Protein AF-A0A952ETP6-F1 (afdb_monomer_lite)

Radius of gyration: 16.47 Å; chains: 1; bounding box: 41×28×44 Å

pLDDT: mean 89.95, std 9.1, range [54.12, 97.38]

Sequence (135 aa):
MSRETESRMVGDFLASLPSGPAALVVEGEAGIGKTTVWLAALERAEGVGYRVLSARATPAEPVLAYSSLAALLAPLDDSAFAELPQPQRLAIDRVLMRVSADGPVTDQRAVGAAFASVVERLAAHSPVLVAIDDL

Foldseek 3Di:
DDPVVLLVVLVVQLVCPVVPDDDDDQDDDPPPCSVVSLVVSQVVCVVVWAAEQEFEDDPPDDDDVLNRVLSSCVVDDCVLQVPQDPLLSVLNCVSVVVDDPPDDDRDPVSPVVNVVSSQVVSVVPTHYDYYYHDD

Structure (mmCIF, N/CA/C/O backbone):
data_AF-A0A952ETP6-F1
#
_entry.id   AF-A0A952ETP6-F1
#
loop_
_atom_site.group_PDB
_atom_site.id
_atom_site.type_symbol
_atom_site.label_atom_id
_atom_site.label_alt_id
_atom_site.label_comp_id
_atom_site.label_asym_id
_atom_site.label_entity_id
_atom_site.label_seq_id
_atom_site.pdbx_PDB_ins_code
_atom_site.Cartn_x
_atom_site.Cartn_y
_atom_site.Cartn_z
_atom_site.occupancy
_atom_site.B_iso_or_equiv
_atom_site.auth_seq_id
_atom_site.auth_comp_id
_atom_site.auth_asym_id
_atom_site.auth_atom_id
_atom_site.pdbx_PDB_model_num
ATOM 1 N N . MET A 1 1 ? -6.846 13.199 21.514 1.00 72.25 1 MET A N 1
ATOM 2 C CA . MET A 1 1 ? -7.842 12.281 20.915 1.00 72.25 1 MET A CA 1
ATOM 3 C C . MET A 1 1 ? -7.774 10.958 21.675 1.00 72.25 1 MET A C 1
ATOM 5 O O . MET A 1 1 ? -6.692 10.629 22.141 1.00 72.25 1 MET A O 1
ATOM 9 N N . SER A 1 2 ? -8.889 10.252 21.898 1.00 87.50 2 SER A N 1
ATOM 10 C CA . SER A 1 2 ? -8.860 8.938 22.570 1.00 87.50 2 SER A CA 1
ATOM 11 C C . SER A 1 2 ? -8.604 7.806 21.567 1.00 87.50 2 SER A C 1
ATOM 13 O O . SER A 1 2 ? -9.009 7.921 20.410 1.00 87.50 2 SER A O 1
ATOM 15 N N . ARG A 1 3 ? -8.018 6.685 22.017 1.00 87.62 3 ARG A N 1
ATOM 16 C CA . ARG A 1 3 ? -7.810 5.469 21.196 1.00 87.62 3 ARG A CA 1
ATOM 17 C C . ARG A 1 3 ? -9.113 4.930 20.592 1.00 87.62 3 ARG A C 1
ATOM 19 O O . ARG A 1 3 ? -9.134 4.454 19.464 1.00 87.62 3 ARG A O 1
ATOM 26 N N . GLU A 1 4 ? -10.224 5.066 21.312 1.00 89.88 4 GLU A N 1
ATOM 27 C CA . GLU A 1 4 ? -11.563 4.715 20.816 1.00 89.88 4 GLU A CA 1
ATOM 28 C C . GLU A 1 4 ? -11.998 5.588 19.633 1.00 89.88 4 GLU A C 1
ATOM 30 O O . GLU A 1 4 ? -12.685 5.117 18.729 1.00 89.88 4 GLU A O 1
ATOM 35 N N . THR A 1 5 ? -11.603 6.864 19.624 1.00 90.38 5 THR A N 1
ATOM 36 C CA . THR A 1 5 ? -11.913 7.782 18.521 1.00 90.38 5 THR A CA 1
ATOM 37 C C . THR A 1 5 ? -11.094 7.446 17.284 1.00 90.38 5 THR A C 1
ATOM 39 O O . THR A 1 5 ? -11.658 7.381 16.198 1.00 90.38 5 THR A O 1
ATOM 42 N N . GLU A 1 6 ? -9.804 7.160 17.454 1.00 91.25 6 GLU A N 1
ATOM 43 C CA . GLU A 1 6 ? -8.927 6.715 16.363 1.00 91.25 6 GLU A CA 1
ATOM 44 C C . GLU A 1 6 ? -9.439 5.405 15.743 1.00 91.25 6 GLU A C 1
ATOM 46 O O . GLU A 1 6 ? -9.586 5.308 14.528 1.00 91.25 6 GLU A O 1
ATOM 51 N N . SER A 1 7 ? -9.804 4.421 16.575 1.00 91.44 7 SER A N 1
ATOM 52 C CA . SER A 1 7 ? -10.356 3.143 16.105 1.00 91.44 7 SER A CA 1
ATOM 53 C C . SER A 1 7 ? -11.669 3.315 15.333 1.00 91.44 7 SER A C 1
ATOM 55 O O . SER A 1 7 ? -11.875 2.661 14.309 1.00 91.44 7 SER A O 1
ATOM 57 N N . ARG A 1 8 ? -12.538 4.233 15.781 1.00 94.25 8 ARG A N 1
ATOM 58 C CA . ARG A 1 8 ? -13.775 4.574 15.068 1.00 94.25 8 ARG A CA 1
ATOM 59 C C . ARG A 1 8 ? -13.485 5.209 13.712 1.00 94.25 8 ARG A C 1
ATOM 61 O O . ARG A 1 8 ? -14.040 4.753 12.726 1.00 94.25 8 ARG A O 1
ATOM 68 N N . MET A 1 9 ? -12.571 6.178 13.649 1.00 94.19 9 MET A N 1
ATOM 69 C CA . MET A 1 9 ? -12.178 6.824 12.389 1.00 94.19 9 MET A CA 1
ATOM 70 C C . MET A 1 9 ? -11.610 5.828 11.377 1.00 94.19 9 MET A C 1
ATOM 72 O O . MET A 1 9 ? -11.971 5.880 10.206 1.00 94.19 9 MET A O 1
ATOM 76 N N . VAL A 1 10 ? -10.772 4.888 11.825 1.00 95.25 10 VAL A N 1
ATOM 77 C CA . VAL A 1 10 ? -10.281 3.789 10.980 1.00 95.25 10 VAL A CA 1
ATOM 78 C C . VAL A 1 10 ? -11.438 2.906 10.506 1.00 95.25 10 VAL A C 1
ATOM 80 O O . VAL A 1 10 ? -11.493 2.539 9.335 1.00 95.25 10 VAL A O 1
ATOM 83 N N . GLY A 1 11 ? -12.375 2.567 11.395 1.00 94.94 11 GLY A N 1
ATOM 84 C CA . GLY A 1 11 ? -13.562 1.787 11.044 1.00 94.94 11 GLY A CA 1
ATOM 85 C C . GLY A 1 11 ? -14.437 2.470 9.993 1.00 94.94 11 GLY A C 1
ATOM 86 O O . GLY A 1 11 ? -14.793 1.834 9.003 1.00 94.94 11 GLY A O 1
ATOM 87 N N . ASP A 1 12 ? -14.728 3.754 10.183 1.00 95.38 12 ASP A N 1
ATOM 88 C CA . ASP A 1 12 ? -15.533 4.567 9.269 1.00 95.38 12 ASP A CA 1
ATOM 89 C C . ASP A 1 12 ? -14.827 4.735 7.915 1.00 95.38 12 ASP A C 1
ATOM 91 O O . ASP A 1 12 ? -15.454 4.614 6.864 1.00 95.38 12 ASP A O 1
ATOM 95 N N . PHE A 1 13 ? -13.506 4.938 7.932 1.00 96.06 13 PHE A N 1
ATOM 96 C CA . PHE A 1 13 ? -12.675 4.990 6.731 1.00 96.06 13 PHE A CA 1
ATOM 97 C C . PHE A 1 13 ? -12.756 3.688 5.927 1.00 96.06 13 PHE A C 1
ATOM 99 O O . PHE A 1 13 ? -13.068 3.730 4.737 1.00 96.06 13 PHE A O 1
ATOM 106 N N . LEU A 1 14 ? -12.544 2.530 6.561 1.00 95.25 14 LEU A N 1
ATOM 107 C CA . LEU A 1 14 ? -12.652 1.239 5.874 1.00 95.25 14 LEU A CA 1
ATOM 108 C C . LEU A 1 14 ? -14.084 1.008 5.362 1.00 95.25 14 LEU A C 1
ATOM 110 O O . LEU A 1 14 ? -14.277 0.561 4.240 1.00 95.25 14 LEU A O 1
ATOM 114 N N . ALA A 1 15 ? -15.109 1.401 6.117 1.00 94.75 15 ALA A N 1
ATOM 115 C CA . ALA A 1 15 ? -16.499 1.274 5.678 1.00 94.75 15 ALA A CA 1
ATOM 116 C C . ALA A 1 15 ? -16.901 2.244 4.544 1.00 94.75 15 ALA A C 1
ATOM 118 O O . ALA A 1 15 ? -17.973 2.077 3.961 1.00 94.75 15 ALA A O 1
ATOM 119 N N . SER A 1 16 ? -16.076 3.245 4.211 1.00 94.19 16 SER A N 1
ATOM 120 C CA . SER A 1 16 ? -16.432 4.305 3.255 1.00 94.19 16 SER A CA 1
ATOM 121 C C . SER A 1 16 ? -16.324 3.910 1.779 1.00 94.19 16 SER A C 1
ATOM 123 O O . SER A 1 16 ? -16.873 4.615 0.932 1.00 94.19 16 SER A O 1
ATOM 125 N N . LEU A 1 17 ? -15.693 2.769 1.463 1.00 88.50 17 LEU A N 1
ATOM 126 C CA . LEU A 1 17 ? -15.402 2.338 0.089 1.00 88.50 17 LEU A CA 1
ATOM 127 C C . LEU A 1 17 ? -16.606 2.339 -0.879 1.00 88.50 17 LEU A C 1
ATOM 129 O O . LEU A 1 17 ? -16.409 2.705 -2.037 1.00 88.50 17 LEU A O 1
ATOM 133 N N . PRO A 1 18 ? -17.851 1.999 -0.473 1.00 88.75 18 PRO A N 1
ATOM 134 C CA . PRO A 1 18 ? -19.015 2.108 -1.358 1.00 88.75 18 PRO A CA 1
ATOM 135 C C . PRO A 1 18 ? -19.280 3.529 -1.885 1.00 88.75 18 PRO A C 1
ATOM 137 O O . PRO A 1 18 ? -19.953 3.683 -2.900 1.00 88.75 18 PRO A O 1
ATOM 140 N N . SER A 1 19 ? -18.750 4.561 -1.216 1.00 89.88 19 SER A N 1
ATOM 141 C CA . SER A 1 19 ? -18.822 5.965 -1.649 1.00 89.88 19 SER A CA 1
ATOM 142 C C . SER A 1 19 ? -17.698 6.358 -2.618 1.00 89.88 19 SER A C 1
ATOM 144 O O . SER A 1 19 ? -17.699 7.476 -3.132 1.00 89.88 19 SER A O 1
ATOM 146 N N . GLY A 1 20 ? -16.749 5.456 -2.875 1.00 90.12 20 GLY A N 1
ATOM 147 C CA . GLY A 1 20 ? -15.578 5.671 -3.7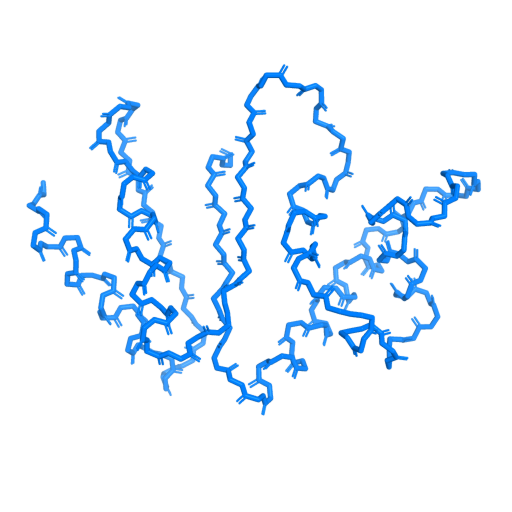19 1.00 90.12 20 GLY A CA 1
ATOM 148 C C . GLY A 1 20 ? -14.252 5.574 -2.953 1.00 90.12 20 GLY A C 1
ATOM 149 O O . GLY A 1 20 ? -14.234 5.269 -1.758 1.00 90.12 20 GLY A O 1
ATOM 150 N N . PRO A 1 21 ? -13.119 5.816 -3.640 1.00 90.81 21 PRO A N 1
ATOM 151 C CA . PRO A 1 21 ? -11.801 5.848 -3.016 1.00 90.81 21 PRO A CA 1
ATOM 152 C C . PRO A 1 21 ? -11.725 6.911 -1.916 1.00 90.81 21 PRO A C 1
ATOM 154 O O . PRO A 1 21 ? -12.200 8.033 -2.093 1.00 90.81 21 PRO A O 1
ATOM 157 N N . ALA A 1 22 ? -11.079 6.573 -0.805 1.00 94.50 22 ALA A N 1
ATOM 158 C CA . ALA A 1 22 ? -10.889 7.464 0.332 1.00 94.50 22 ALA A CA 1
ATOM 159 C C . ALA A 1 22 ? -9.430 7.439 0.797 1.00 94.50 22 ALA A C 1
ATOM 161 O O . ALA A 1 22 ? -8.682 6.508 0.494 1.00 94.50 22 ALA A O 1
ATOM 162 N N . ALA A 1 23 ? -9.042 8.444 1.579 1.00 94.50 23 ALA A N 1
ATOM 163 C CA . ALA A 1 23 ? -7.745 8.504 2.239 1.00 94.50 23 ALA A CA 1
ATOM 164 C C . ALA A 1 23 ? -7.924 8.869 3.715 1.00 94.50 23 ALA A C 1
ATOM 166 O O . ALA A 1 23 ? -8.767 9.698 4.059 1.00 94.50 23 ALA A O 1
ATOM 167 N N . LEU A 1 24 ? -7.105 8.263 4.572 1.00 94.62 24 LEU A N 1
ATOM 168 C CA . LEU A 1 24 ? -6.990 8.597 5.986 1.00 94.62 24 LEU A CA 1
ATOM 169 C C . LEU A 1 24 ? -5.542 8.989 6.266 1.00 94.62 24 LEU A C 1
ATOM 171 O O . LEU A 1 24 ? -4.624 8.230 5.963 1.00 94.62 24 LEU A O 1
ATOM 175 N N . VAL A 1 25 ? -5.350 10.164 6.860 1.00 94.38 25 VAL A N 1
ATOM 176 C CA . VAL A 1 25 ? -4.033 10.658 7.264 1.00 94.38 25 VAL A CA 1
ATOM 177 C C . VAL A 1 25 ? -3.951 10.630 8.786 1.00 94.38 25 VAL A C 1
ATOM 179 O O . VAL A 1 25 ? -4.828 11.154 9.472 1.00 94.38 25 VAL A O 1
ATOM 182 N N . VAL A 1 26 ? -2.900 9.999 9.314 1.00 91.94 26 VAL A N 1
ATOM 183 C CA . VAL A 1 26 ? -2.623 9.936 10.754 1.00 91.94 26 VAL A CA 1
ATOM 184 C C . VAL A 1 26 ? -1.508 10.926 11.077 1.00 91.94 26 VAL A C 1
ATOM 186 O O . VAL A 1 26 ? -0.331 10.646 10.870 1.00 91.94 26 VAL A O 1
ATOM 189 N N . GLU A 1 27 ? -1.883 12.091 11.598 1.00 91.19 27 GLU A N 1
ATOM 190 C CA . GLU A 1 27 ? -0.960 13.164 11.982 1.00 91.19 27 GLU A CA 1
ATOM 191 C C . GLU A 1 27 ? -0.799 13.269 13.501 1.00 91.19 27 GLU A C 1
ATOM 193 O O . GLU A 1 27 ? -1.696 12.945 14.279 1.00 91.19 27 GLU A O 1
ATOM 198 N N . GLY A 1 28 ? 0.369 13.738 13.939 1.00 90.44 28 GLY A N 1
ATOM 199 C CA . GLY A 1 28 ? 0.673 13.933 15.352 1.00 90.44 28 GLY A CA 1
ATOM 200 C C . GLY A 1 28 ? 2.170 13.992 15.636 1.00 90.44 28 GLY A C 1
ATOM 201 O O . GLY A 1 28 ? 3.000 13.709 14.769 1.00 90.44 28 GLY A O 1
ATOM 202 N N . GLU A 1 29 ? 2.522 14.332 16.872 1.00 90.06 29 GLU A N 1
ATOM 203 C CA . GLU A 1 29 ? 3.913 14.483 17.306 1.00 90.06 29 GLU A CA 1
ATOM 204 C C . GLU A 1 29 ? 4.720 13.175 17.198 1.00 90.06 29 GLU A C 1
ATOM 206 O O . GLU A 1 29 ? 4.180 12.060 17.156 1.00 90.06 29 GLU A O 1
ATOM 211 N N . ALA A 1 30 ? 6.047 13.292 17.115 1.00 87.25 30 ALA A N 1
ATOM 212 C CA . ALA A 1 30 ? 6.930 12.132 17.190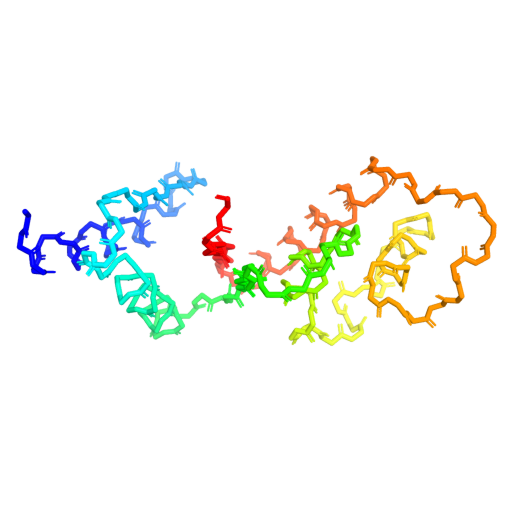 1.00 87.25 30 ALA A CA 1
ATOM 213 C C . ALA A 1 30 ? 6.708 11.396 18.524 1.00 87.25 30 ALA A C 1
ATOM 215 O O . ALA A 1 30 ? 6.627 12.016 19.579 1.00 87.25 30 ALA A O 1
ATOM 216 N N . GLY A 1 31 ? 6.568 10.069 18.479 1.00 88.62 31 GLY A N 1
ATOM 217 C CA . GLY A 1 31 ? 6.340 9.254 19.680 1.00 88.62 31 GLY A CA 1
ATOM 218 C C . GLY A 1 31 ? 4.894 9.186 20.197 1.00 88.62 31 GLY A C 1
ATOM 219 O O . GLY A 1 31 ? 4.638 8.408 21.110 1.00 88.62 31 GLY A O 1
ATOM 220 N N . ILE A 1 32 ? 3.918 9.886 19.597 1.00 89.88 32 ILE A N 1
ATOM 221 C CA . ILE A 1 32 ? 2.502 9.845 20.045 1.00 89.88 32 ILE A CA 1
ATOM 222 C C . ILE A 1 32 ? 1.784 8.502 19.758 1.00 89.88 32 ILE A C 1
ATOM 224 O O . ILE A 1 32 ? 0.651 8.264 20.184 1.00 89.88 32 ILE A O 1
ATOM 228 N N . GLY A 1 33 ? 2.443 7.598 19.027 1.00 91.75 33 GLY A N 1
ATOM 229 C CA . GLY A 1 33 ? 1.903 6.288 18.654 1.00 91.75 33 GLY A CA 1
ATOM 230 C C . GLY A 1 33 ? 1.170 6.253 17.309 1.00 91.75 33 GLY A C 1
ATOM 231 O O . GLY A 1 33 ? 0.278 5.428 17.143 1.00 91.75 33 GLY A O 1
ATOM 232 N N . LYS A 1 34 ? 1.540 7.105 16.339 1.00 93.06 34 LYS A N 1
ATOM 233 C CA . LYS A 1 34 ? 1.003 7.060 14.961 1.00 93.06 34 LYS A CA 1
ATOM 234 C C . LYS A 1 34 ? 1.159 5.677 14.327 1.00 93.06 34 LYS A C 1
ATOM 236 O O . LYS A 1 34 ? 0.174 5.106 13.875 1.00 93.06 34 LYS A O 1
ATOM 241 N N . THR A 1 35 ? 2.359 5.098 14.411 1.00 91.81 35 THR A N 1
ATOM 242 C CA . THR A 1 35 ? 2.633 3.735 13.933 1.00 91.81 35 THR A CA 1
ATOM 243 C C . THR A 1 35 ? 1.735 2.699 14.617 1.00 91.81 35 THR A C 1
ATOM 245 O O . THR A 1 35 ? 1.305 1.749 13.979 1.00 91.81 35 THR A O 1
ATOM 248 N N . THR A 1 36 ? 1.382 2.877 15.897 1.00 92.12 36 THR A N 1
ATOM 249 C CA . THR A 1 36 ? 0.443 1.975 16.589 1.00 92.12 36 THR A CA 1
ATOM 250 C C . THR A 1 36 ? -0.960 2.048 15.985 1.00 92.12 36 THR A C 1
ATOM 252 O O . THR A 1 36 ? -1.587 1.013 15.781 1.00 92.12 36 THR A O 1
ATOM 255 N N . VAL A 1 37 ? -1.449 3.252 15.669 1.00 93.50 37 VAL A N 1
ATOM 256 C CA . VAL A 1 37 ? -2.742 3.438 14.986 1.00 93.50 37 VAL A CA 1
ATOM 257 C C . VAL A 1 37 ? -2.695 2.856 13.573 1.00 93.50 37 VAL A C 1
ATOM 259 O O . VAL A 1 37 ? -3.631 2.176 13.162 1.00 93.50 37 VAL A O 1
ATOM 262 N N . TRP A 1 38 ? -1.594 3.079 12.854 1.00 94.94 38 TRP A N 1
ATOM 263 C CA . TRP A 1 38 ? -1.372 2.547 11.512 1.00 94.94 38 TRP A CA 1
ATOM 264 C C . TRP A 1 38 ? -1.393 1.013 11.493 1.00 94.94 38 TRP A C 1
ATOM 266 O O . TRP A 1 38 ? -2.157 0.433 10.729 1.00 94.94 38 TRP A O 1
ATOM 276 N N . LEU A 1 39 ? -0.652 0.353 12.394 1.00 94.81 39 LEU A N 1
ATOM 277 C CA . LEU A 1 39 ? -0.640 -1.112 12.519 1.00 94.81 39 LEU A CA 1
ATOM 278 C C . LEU A 1 39 ? -2.037 -1.666 12.827 1.00 94.81 39 LEU A C 1
ATOM 280 O O . LEU A 1 39 ? -2.491 -2.594 12.163 1.00 94.81 39 LEU A O 1
ATOM 284 N N . ALA A 1 40 ? -2.756 -1.045 13.768 1.00 94.50 40 ALA A N 1
ATOM 285 C CA . ALA A 1 40 ? -4.126 -1.440 14.092 1.00 94.50 40 ALA A CA 1
ATOM 286 C C . ALA A 1 40 ? -5.090 -1.266 12.901 1.00 94.50 40 ALA A C 1
ATOM 288 O O . ALA A 1 40 ? -6.049 -2.028 12.760 1.00 94.50 40 ALA A O 1
ATOM 289 N N . ALA A 1 41 ? -4.850 -0.278 12.031 1.00 95.69 41 ALA A N 1
ATOM 290 C CA . ALA A 1 41 ? -5.619 -0.105 10.806 1.00 95.69 41 ALA A CA 1
ATOM 291 C C . ALA A 1 41 ? -5.358 -1.221 9.789 1.00 95.69 41 ALA A C 1
ATOM 293 O O . ALA A 1 41 ? -6.316 -1.688 9.172 1.00 95.69 41 ALA A O 1
ATOM 294 N N . LEU A 1 42 ? -4.109 -1.685 9.656 1.00 96.75 42 LEU A N 1
ATOM 295 C CA . LEU A 1 42 ? -3.775 -2.815 8.783 1.00 96.75 42 LEU A CA 1
ATOM 296 C C . LEU A 1 42 ? -4.449 -4.102 9.257 1.00 96.75 42 LEU A C 1
ATOM 298 O O . LEU A 1 42 ? -5.177 -4.722 8.487 1.00 96.75 42 LEU A O 1
ATOM 302 N N . GLU A 1 43 ? -4.282 -4.444 10.538 1.00 96.88 43 GLU A N 1
ATOM 303 C CA . GLU A 1 43 ? -4.885 -5.644 11.137 1.00 96.88 43 GLU A CA 1
ATOM 304 C C . GLU A 1 43 ? -6.409 -5.646 10.966 1.00 96.88 43 GLU A C 1
ATOM 306 O O . GLU A 1 43 ? -7.020 -6.658 10.615 1.00 96.88 43 GLU A O 1
ATOM 311 N N . ARG A 1 44 ? -7.047 -4.486 11.170 1.00 96.62 44 ARG A N 1
ATOM 312 C CA . ARG A 1 44 ? -8.492 -4.349 10.981 1.00 96.62 44 ARG A CA 1
ATOM 313 C C . ARG A 1 44 ? -8.898 -4.517 9.520 1.00 96.62 44 ARG A C 1
ATOM 315 O O . ARG A 1 44 ? -9.915 -5.158 9.267 1.00 96.62 44 ARG A O 1
ATOM 322 N N . ALA A 1 45 ? -8.146 -3.937 8.587 1.00 97.19 45 ALA A N 1
ATOM 323 C CA . ALA A 1 45 ? -8.418 -4.034 7.158 1.00 97.19 45 ALA A CA 1
ATOM 324 C C . ALA A 1 45 ? -8.333 -5.491 6.677 1.00 97.19 45 ALA A C 1
ATOM 326 O O . ALA A 1 45 ? -9.268 -5.977 6.037 1.00 97.19 45 ALA A O 1
ATOM 327 N N . GLU A 1 46 ? -7.277 -6.213 7.059 1.00 96.75 46 GLU A N 1
ATOM 328 C CA . GLU A 1 46 ? -7.137 -7.649 6.782 1.00 96.75 46 GLU A CA 1
ATOM 329 C C . GLU A 1 46 ? -8.300 -8.449 7.384 1.00 96.75 46 GLU A C 1
ATOM 331 O O . GLU A 1 46 ? -8.911 -9.273 6.700 1.00 96.75 46 GLU A O 1
ATOM 336 N N . GLY A 1 47 ? -8.679 -8.145 8.631 1.00 96.88 47 GLY A N 1
ATOM 337 C CA . GLY A 1 47 ? -9.801 -8.787 9.322 1.00 96.88 47 GLY A CA 1
ATOM 338 C C . GLY A 1 47 ? -11.168 -8.589 8.655 1.00 96.88 47 GLY A C 1
ATOM 339 O O . GLY A 1 47 ? -12.071 -9.396 8.874 1.00 96.88 47 GLY A O 1
ATOM 340 N N . VAL A 1 48 ? -11.328 -7.554 7.822 1.00 95.12 48 VAL A N 1
ATOM 341 C CA . VAL A 1 48 ? -12.546 -7.309 7.025 1.00 95.12 48 VAL A CA 1
ATOM 342 C C . VAL A 1 48 ? -12.350 -7.584 5.528 1.00 95.12 48 VAL A C 1
ATOM 344 O O . VAL A 1 48 ? -13.183 -7.192 4.712 1.00 95.12 48 VAL A O 1
ATOM 347 N N . GLY A 1 49 ? -11.282 -8.301 5.164 1.00 95.56 49 GLY A N 1
ATOM 348 C CA . GLY A 1 49 ? -11.076 -8.844 3.819 1.00 95.56 49 GLY A CA 1
ATOM 349 C C . GLY A 1 49 ? -10.398 -7.903 2.824 1.00 95.56 49 GLY A C 1
ATOM 350 O O . GLY A 1 49 ? -10.462 -8.153 1.619 1.00 95.56 49 GLY A O 1
ATOM 351 N N . TYR A 1 50 ? -9.749 -6.833 3.289 1.00 97.19 50 TYR A N 1
ATOM 352 C CA . TYR A 1 50 ? -8.922 -6.002 2.417 1.00 97.19 50 TYR A CA 1
ATOM 353 C C . TYR A 1 50 ? -7.629 -6.732 2.076 1.00 97.19 50 TYR A C 1
ATOM 355 O O . TYR A 1 50 ? -6.991 -7.351 2.927 1.00 97.19 50 TYR A O 1
ATOM 363 N N . ARG A 1 51 ? -7.180 -6.560 0.836 1.00 96.75 51 ARG A N 1
ATOM 364 C CA . ARG A 1 51 ? -5.786 -6.777 0.474 1.00 96.75 51 ARG A CA 1
ATOM 365 C C . ARG A 1 51 ? -4.979 -5.551 0.886 1.00 96.75 51 ARG A C 1
ATOM 367 O O . ARG A 1 51 ? -5.149 -4.472 0.321 1.00 96.75 51 ARG A O 1
ATOM 374 N N . VAL A 1 52 ? -4.097 -5.729 1.860 1.00 97.19 52 VAL A N 1
ATOM 375 C CA . VAL A 1 52 ? -3.222 -4.669 2.364 1.00 97.19 52 VAL A CA 1
ATOM 376 C C . VAL A 1 52 ? -1.889 -4.687 1.617 1.00 97.19 52 VAL A C 1
ATOM 378 O O . VAL A 1 52 ? -1.211 -5.709 1.563 1.00 97.19 52 VAL A O 1
ATOM 381 N N . LEU A 1 53 ? -1.517 -3.543 1.043 1.00 97.31 53 LEU A N 1
ATOM 382 C CA . LEU A 1 53 ? -0.179 -3.254 0.533 1.00 97.31 53 LEU A CA 1
ATOM 383 C C . LEU A 1 53 ? 0.434 -2.213 1.463 1.00 97.31 53 LEU A C 1
ATOM 385 O O . LEU A 1 53 ? -0.063 -1.088 1.532 1.00 97.31 53 LEU A O 1
ATOM 389 N N . SER A 1 54 ? 1.492 -2.571 2.186 1.00 96.06 54 SER A N 1
ATOM 390 C CA . SER A 1 54 ? 2.081 -1.693 3.198 1.00 96.06 54 SER A CA 1
ATOM 391 C C . SER A 1 54 ? 3.562 -1.434 2.962 1.00 96.06 54 SER A C 1
ATOM 393 O O . SER A 1 54 ? 4.312 -2.366 2.680 1.00 96.06 54 SER A O 1
ATOM 395 N N . ALA A 1 55 ? 3.995 -0.190 3.143 1.00 93.19 55 ALA A N 1
ATOM 396 C CA . ALA A 1 55 ? 5.404 0.178 3.133 1.00 93.19 55 ALA A CA 1
ATOM 397 C C . ALA A 1 55 ? 5.736 1.087 4.309 1.00 93.19 55 ALA A C 1
ATOM 399 O O . ALA A 1 55 ? 4.968 1.983 4.652 1.00 93.19 55 ALA A O 1
ATOM 400 N N . ARG A 1 56 ? 6.910 0.868 4.895 1.00 87.75 56 ARG A N 1
ATOM 401 C CA . ARG A 1 56 ? 7.442 1.689 5.975 1.00 87.75 56 ARG A CA 1
ATOM 402 C C . ARG A 1 56 ? 8.833 2.163 5.602 1.00 87.75 56 ARG A C 1
ATOM 404 O O . ARG A 1 56 ? 9.716 1.331 5.377 1.00 87.75 56 ARG A O 1
ATOM 411 N N . ALA A 1 57 ? 9.033 3.474 5.534 1.00 73.88 57 ALA A N 1
ATOM 412 C CA . ALA A 1 57 ? 10.372 4.006 5.345 1.00 73.88 57 ALA A CA 1
ATOM 413 C C . ALA A 1 57 ? 11.130 3.904 6.674 1.00 73.88 57 ALA A C 1
ATOM 415 O O . ALA A 1 57 ? 10.688 4.410 7.700 1.00 73.88 57 ALA A O 1
ATOM 416 N N . THR A 1 58 ? 12.276 3.224 6.677 1.00 66.19 58 THR A N 1
ATOM 417 C CA . THR A 1 58 ? 13.176 3.256 7.835 1.00 66.19 58 THR A CA 1
ATOM 418 C C . THR A 1 58 ? 14.241 4.322 7.577 1.00 66.19 58 THR A C 1
ATOM 420 O O . THR A 1 58 ? 14.945 4.221 6.574 1.00 66.19 58 THR A O 1
ATOM 423 N N . PRO A 1 59 ? 14.420 5.323 8.456 1.00 59.84 59 PRO A N 1
ATOM 424 C CA . PRO A 1 59 ? 15.343 6.441 8.223 1.00 59.84 59 PRO A CA 1
ATOM 425 C C . PRO A 1 59 ? 16.839 6.067 8.263 1.00 59.84 59 PRO A C 1
ATOM 427 O O . PRO A 1 59 ? 17.690 6.940 8.122 1.00 59.84 59 PRO A O 1
ATOM 430 N N . ALA A 1 60 ? 17.183 4.795 8.491 1.00 57.59 60 ALA A N 1
ATOM 431 C CA . ALA A 1 60 ? 18.547 4.351 8.779 1.00 57.59 60 ALA A CA 1
ATOM 432 C C . ALA A 1 60 ? 19.397 4.003 7.540 1.00 57.59 60 ALA A C 1
ATOM 434 O O . ALA A 1 60 ? 20.595 3.771 7.689 1.00 57.59 60 ALA A O 1
ATOM 435 N N . GLU A 1 61 ? 18.824 3.979 6.334 1.00 54.12 61 GLU A N 1
ATOM 436 C CA . GLU A 1 61 ? 19.532 3.573 5.112 1.00 54.12 61 GLU A CA 1
ATOM 437 C C . GLU A 1 61 ? 19.386 4.610 3.990 1.00 54.12 61 GLU A C 1
ATOM 439 O O . GLU A 1 61 ? 18.381 5.326 3.935 1.00 54.12 61 GLU A O 1
ATOM 444 N N . PRO A 1 62 ? 20.374 4.725 3.078 1.00 58.72 62 PRO A N 1
ATOM 445 C CA . PRO A 1 62 ? 20.219 5.545 1.885 1.00 58.72 62 PRO A CA 1
ATOM 446 C C . PRO A 1 62 ? 18.964 5.107 1.125 1.00 58.72 62 PRO A C 1
ATOM 448 O O . PRO A 1 62 ? 18.830 3.946 0.739 1.00 58.72 62 PRO A O 1
ATOM 451 N N . VAL A 1 63 ? 18.039 6.046 0.919 1.00 61.69 63 VAL A N 1
ATOM 452 C CA . VAL A 1 63 ? 16.770 5.776 0.241 1.00 61.69 63 VAL A CA 1
ATOM 453 C C . VAL A 1 63 ? 17.063 5.422 -1.214 1.00 61.69 63 VAL A C 1
ATOM 455 O O . VAL A 1 63 ? 17.337 6.291 -2.044 1.00 61.69 63 VAL A O 1
ATOM 458 N N . LEU A 1 64 ? 17.020 4.126 -1.524 1.00 71.44 64 LEU A N 1
ATOM 459 C CA . LEU A 1 64 ? 17.006 3.653 -2.901 1.00 71.44 64 LEU A CA 1
ATOM 460 C C . LEU A 1 64 ? 15.757 4.196 -3.598 1.00 71.44 64 LEU A C 1
ATOM 462 O O . LEU A 1 64 ? 14.671 4.248 -3.013 1.00 71.44 64 LEU A O 1
ATOM 466 N N . ALA A 1 65 ? 15.902 4.583 -4.867 1.00 78.88 65 ALA A N 1
ATOM 467 C CA . ALA A 1 65 ? 14.760 4.989 -5.673 1.00 78.88 65 ALA A CA 1
ATOM 468 C C . ALA A 1 65 ? 13.706 3.870 -5.663 1.00 78.88 65 ALA A C 1
ATOM 470 O O . ALA A 1 65 ? 14.024 2.716 -5.938 1.00 78.88 65 ALA A O 1
ATOM 471 N N . TYR A 1 66 ? 12.458 4.231 -5.358 1.00 87.19 66 TYR A N 1
ATOM 472 C CA . TYR A 1 66 ? 11.314 3.316 -5.291 1.00 87.19 66 TYR A CA 1
ATOM 473 C C . TYR A 1 66 ? 11.337 2.265 -4.170 1.00 87.19 66 TYR A C 1
ATOM 475 O O . TYR A 1 66 ? 10.551 1.325 -4.241 1.00 87.19 66 TYR A O 1
ATOM 483 N N . SER A 1 67 ? 12.142 2.417 -3.112 1.00 87.69 67 SER A N 1
ATOM 484 C CA . SER A 1 67 ? 12.173 1.460 -1.989 1.00 87.69 67 SER A CA 1
ATOM 485 C C . SER A 1 67 ? 10.793 1.201 -1.366 1.00 87.69 67 SER A C 1
ATOM 487 O O . SER A 1 67 ? 10.399 0.048 -1.200 1.00 87.69 67 SER A O 1
ATOM 489 N N . SER A 1 68 ? 10.009 2.252 -1.102 1.00 89.38 68 SER A N 1
ATOM 490 C CA . SER A 1 68 ? 8.646 2.106 -0.575 1.00 89.38 68 SER A CA 1
ATOM 491 C C . SER A 1 68 ? 7.729 1.383 -1.560 1.00 89.38 68 SER A C 1
ATOM 493 O O . SER A 1 68 ? 6.931 0.546 -1.160 1.00 89.38 68 SER A O 1
ATOM 495 N N . LEU A 1 69 ? 7.864 1.646 -2.863 1.00 92.44 69 LEU A N 1
ATOM 496 C CA . LEU A 1 69 ? 7.078 0.941 -3.873 1.00 92.44 69 LEU A CA 1
ATOM 497 C C . LEU A 1 69 ? 7.482 -0.537 -3.973 1.00 92.44 69 LEU A C 1
ATOM 499 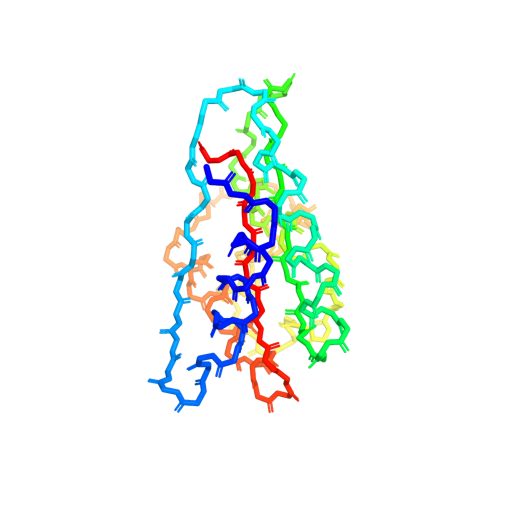O O . LEU A 1 69 ? 6.614 -1.397 -4.073 1.00 92.44 69 LEU A O 1
ATOM 503 N N . ALA A 1 70 ? 8.776 -0.845 -3.891 1.00 92.25 70 ALA A N 1
ATOM 504 C CA . ALA A 1 70 ? 9.254 -2.220 -3.828 1.00 92.25 70 ALA A CA 1
ATOM 505 C C . ALA A 1 70 ? 8.682 -2.946 -2.601 1.00 92.25 70 ALA A C 1
ATOM 507 O O . ALA A 1 70 ? 8.217 -4.074 -2.732 1.00 92.25 70 ALA A O 1
ATOM 508 N N . ALA A 1 71 ? 8.625 -2.281 -1.442 1.00 92.31 71 ALA A N 1
ATOM 509 C CA . ALA A 1 71 ? 8.006 -2.828 -0.235 1.00 92.31 71 ALA A CA 1
ATOM 510 C C . ALA A 1 71 ? 6.495 -3.080 -0.401 1.00 92.31 71 ALA A C 1
ATOM 512 O O . ALA A 1 71 ? 6.021 -4.139 0.000 1.00 92.31 71 ALA A O 1
ATOM 513 N N . LEU A 1 72 ? 5.753 -2.173 -1.055 1.00 95.31 72 LEU A N 1
ATOM 514 C CA . LEU A 1 72 ? 4.328 -2.376 -1.368 1.00 95.31 72 LEU A CA 1
ATOM 515 C C . LEU A 1 72 ? 4.092 -3.595 -2.272 1.00 95.31 72 LEU A C 1
ATOM 517 O O . LEU A 1 72 ? 3.075 -4.273 -2.146 1.00 95.31 72 LEU A O 1
ATOM 521 N N . LEU A 1 73 ? 5.007 -3.842 -3.210 1.00 95.19 73 LEU A N 1
ATOM 522 C CA . LEU A 1 73 ? 4.883 -4.886 -4.227 1.00 95.19 73 LEU A CA 1
ATOM 523 C C . LEU A 1 73 ? 5.464 -6.237 -3.789 1.00 95.19 73 LEU A C 1
ATOM 525 O O . LEU A 1 73 ? 5.082 -7.261 -4.348 1.00 95.19 73 LEU A O 1
ATOM 529 N N . ALA A 1 74 ? 6.367 -6.259 -2.807 1.00 91.88 74 ALA A N 1
ATOM 530 C CA . ALA A 1 74 ? 7.059 -7.463 -2.347 1.00 91.88 74 ALA A CA 1
ATOM 531 C C . ALA A 1 74 ? 6.138 -8.624 -1.910 1.00 91.88 74 ALA A C 1
ATOM 533 O O . ALA A 1 74 ? 6.497 -9.770 -2.181 1.00 91.88 74 ALA A O 1
ATOM 534 N N . PRO A 1 75 ? 4.965 -8.393 -1.280 1.00 92.44 75 PRO A N 1
ATOM 535 C CA . PRO A 1 75 ? 4.053 -9.477 -0.903 1.00 92.44 75 PRO A CA 1
ATOM 536 C C . PRO A 1 75 ? 3.297 -10.106 -2.082 1.00 92.44 75 PRO A C 1
ATOM 538 O O . PRO A 1 75 ? 2.585 -11.092 -1.892 1.00 92.44 75 PRO A O 1
ATOM 541 N N . LEU A 1 76 ? 3.377 -9.514 -3.277 1.00 94.62 76 LEU A N 1
ATOM 542 C CA . LEU A 1 76 ? 2.623 -9.952 -4.444 1.00 94.62 76 LEU A CA 1
ATOM 543 C C . LEU A 1 76 ? 3.375 -11.038 -5.220 1.00 94.62 76 LEU A C 1
ATOM 545 O O . LEU A 1 76 ? 4.592 -10.978 -5.398 1.00 94.62 76 LEU A O 1
ATOM 549 N N . ASP A 1 77 ? 2.631 -12.026 -5.712 1.00 92.94 77 ASP A N 1
ATOM 550 C CA . ASP A 1 77 ? 3.172 -13.077 -6.569 1.00 92.94 77 ASP A CA 1
ATOM 551 C C . ASP A 1 77 ? 3.349 -12.598 -8.022 1.00 92.94 77 ASP A C 1
ATOM 553 O O . ASP A 1 77 ? 2.867 -11.543 -8.423 1.00 92.94 77 ASP A O 1
ATOM 557 N N . ASP A 1 78 ? 4.024 -13.385 -8.862 1.00 90.69 78 ASP A N 1
ATOM 558 C CA . ASP A 1 78 ? 4.241 -13.001 -10.264 1.00 90.69 78 ASP A CA 1
ATOM 559 C C . ASP A 1 78 ? 2.948 -12.925 -11.085 1.00 90.69 78 ASP A C 1
ATOM 561 O O . ASP A 1 78 ? 2.894 -12.226 -12.104 1.00 90.69 78 ASP A O 1
ATOM 565 N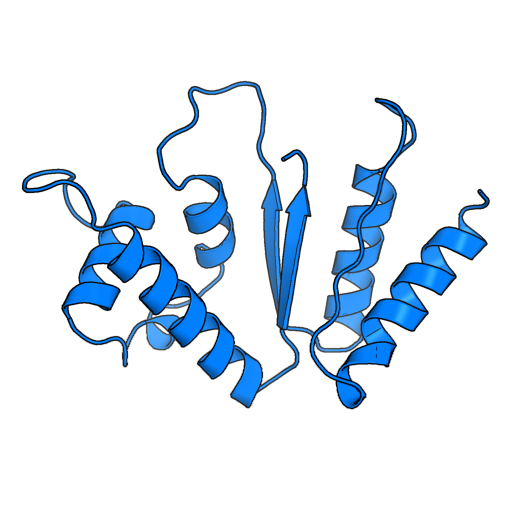 N . SER A 1 79 ? 1.883 -13.585 -10.617 1.00 92.56 79 SER A N 1
ATOM 566 C CA . SER A 1 79 ? 0.553 -13.449 -11.204 1.00 92.56 79 SER A CA 1
ATOM 567 C C . SER A 1 79 ? 0.059 -12.005 -11.110 1.00 92.56 79 SER A C 1
ATOM 569 O O . SER A 1 79 ? -0.672 -11.566 -12.000 1.00 92.56 79 SER A O 1
ATOM 571 N N . ALA A 1 80 ? 0.517 -11.235 -1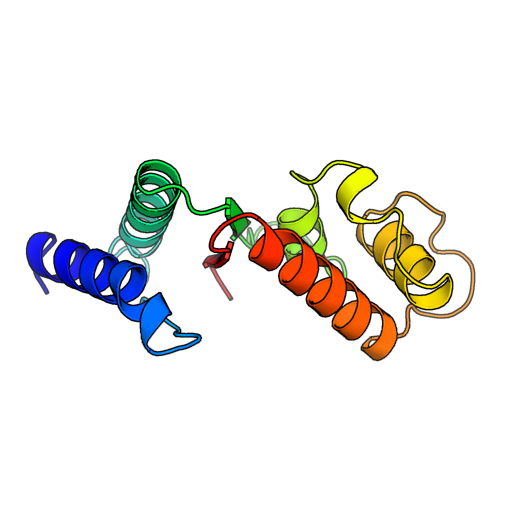0.108 1.00 93.19 80 ALA A N 1
ATOM 572 C CA . ALA A 1 80 ? 0.276 -9.803 -9.935 1.00 93.19 80 ALA A CA 1
ATOM 573 C C . ALA A 1 80 ? 0.733 -8.953 -11.145 1.00 93.19 80 ALA A C 1
ATOM 575 O O . ALA A 1 80 ? 0.158 -7.894 -11.415 1.00 93.19 80 ALA A O 1
ATOM 576 N N . PHE A 1 81 ? 1.706 -9.449 -11.914 1.00 94.75 81 PHE A N 1
ATOM 577 C CA . PHE A 1 81 ? 2.407 -8.696 -12.960 1.00 94.75 81 PHE A CA 1
ATOM 578 C C . PHE A 1 81 ? 2.264 -9.297 -14.364 1.00 94.75 81 PHE A C 1
ATOM 580 O O . PHE A 1 81 ? 2.759 -8.720 -15.333 1.00 94.75 81 PHE A O 1
ATOM 587 N N . ALA A 1 82 ? 1.617 -10.459 -14.486 1.00 90.56 82 ALA A N 1
ATOM 588 C CA . ALA A 1 82 ? 1.618 -11.264 -15.706 1.00 90.56 82 ALA A CA 1
ATOM 589 C C . ALA A 1 82 ? 1.003 -10.553 -16.925 1.00 90.56 82 ALA A C 1
ATOM 591 O O . ALA A 1 82 ? 1.488 -10.733 -18.039 1.00 90.56 82 ALA A O 1
ATOM 592 N N . GLU A 1 83 ? -0.020 -9.726 -16.709 1.00 92.31 83 GLU A N 1
ATOM 593 C CA . GLU A 1 83 ? -0.782 -9.044 -17.767 1.00 92.31 83 GLU A CA 1
ATOM 594 C C . GLU A 1 83 ? -0.294 -7.615 -18.048 1.00 92.31 83 GLU A C 1
ATOM 596 O O . GLU A 1 83 ? -0.867 -6.910 -18.879 1.00 92.31 83 GLU A O 1
ATOM 601 N N . LEU A 1 84 ? 0.770 -7.168 -17.371 1.00 95.19 84 LEU A N 1
ATOM 602 C CA . LEU A 1 84 ? 1.309 -5.832 -17.594 1.00 95.19 84 LEU A CA 1
ATOM 603 C C . LEU A 1 84 ? 1.911 -5.718 -19.005 1.00 95.19 84 LEU A C 1
ATOM 605 O O . LEU A 1 84 ? 2.708 -6.576 -19.403 1.00 95.19 84 LEU A O 1
ATOM 609 N N . PRO A 1 85 ? 1.629 -4.627 -19.744 1.00 94.75 85 PRO A N 1
ATOM 610 C CA . PRO A 1 85 ? 2.354 -4.304 -20.966 1.00 94.75 85 PRO A CA 1
ATOM 611 C C . PRO A 1 85 ? 3.865 -4.294 -20.719 1.00 9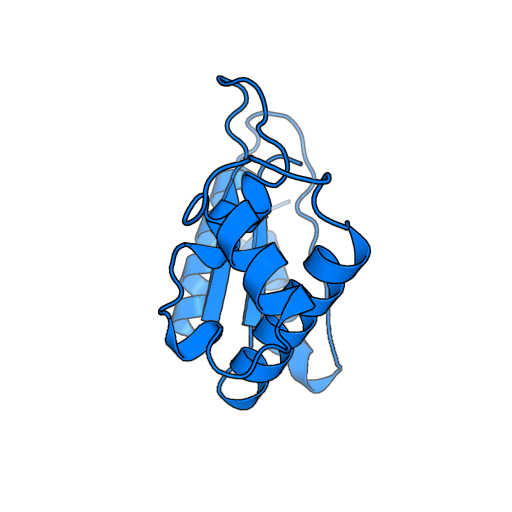4.75 85 PRO A C 1
ATOM 613 O O . PRO A 1 85 ? 4.323 -3.853 -19.664 1.00 94.75 85 PRO A O 1
ATOM 616 N N . GLN A 1 86 ? 4.659 -4.715 -21.707 1.00 92.69 86 GLN A N 1
ATOM 617 C CA . GLN A 1 86 ? 6.111 -4.876 -21.553 1.00 92.69 86 GLN A CA 1
ATOM 618 C C . GLN A 1 86 ? 6.828 -3.666 -20.905 1.00 92.69 86 GLN A C 1
ATOM 620 O O . GLN A 1 86 ? 7.657 -3.898 -20.023 1.00 92.69 86 GLN A O 1
ATOM 625 N N . PRO A 1 87 ? 6.517 -2.393 -21.242 1.00 90.94 87 PRO A N 1
ATOM 626 C CA . PRO A 1 87 ? 7.153 -1.248 -20.582 1.00 90.94 87 PRO A CA 1
ATOM 627 C C . PRO A 1 87 ? 6.857 -1.166 -19.077 1.00 90.94 87 PRO A C 1
ATOM 629 O O . PRO A 1 87 ? 7.736 -0.824 -18.290 1.00 90.94 87 PRO A O 1
ATOM 632 N N . GLN A 1 88 ? 5.633 -1.510 -18.671 1.00 95.06 88 GLN A N 1
ATOM 633 C CA . GLN A 1 88 ? 5.210 -1.540 -17.270 1.00 95.06 88 GLN A CA 1
ATOM 634 C C . GLN A 1 88 ? 5.822 -2.733 -16.528 1.00 95.06 88 GLN A C 1
ATOM 636 O O . GLN A 1 88 ? 6.321 -2.572 -15.417 1.00 95.06 88 GLN A O 1
ATOM 641 N N . ARG A 1 89 ? 5.853 -3.910 -17.168 1.00 94.31 89 ARG A N 1
ATOM 642 C CA . ARG A 1 89 ? 6.504 -5.117 -16.637 1.00 94.31 89 ARG A CA 1
ATOM 643 C C . ARG A 1 89 ? 7.979 -4.854 -16.323 1.00 94.31 89 ARG A C 1
ATOM 645 O O . ARG A 1 89 ? 8.410 -5.070 -15.197 1.00 94.31 89 ARG A O 1
ATOM 652 N N . LEU A 1 90 ? 8.718 -4.292 -17.284 1.00 91.94 90 LEU A N 1
ATOM 653 C CA . LEU A 1 90 ? 10.127 -3.933 -17.102 1.00 91.94 90 LEU A CA 1
ATOM 654 C C . LEU A 1 90 ? 10.322 -2.901 -15.981 1.00 91.94 90 LEU A C 1
ATOM 656 O O . LEU A 1 90 ? 11.290 -2.986 -15.227 1.00 91.94 90 LEU A O 1
ATOM 660 N N . ALA A 1 91 ? 9.416 -1.926 -15.864 1.00 93.00 91 ALA A N 1
ATOM 661 C CA . ALA A 1 91 ? 9.471 -0.936 -14.794 1.00 93.00 91 ALA A CA 1
ATOM 662 C C . ALA A 1 91 ? 9.328 -1.588 -13.408 1.00 93.00 91 ALA A C 1
ATOM 664 O O . ALA A 1 91 ? 10.124 -1.289 -12.519 1.00 93.00 91 ALA A O 1
ATOM 665 N N . ILE A 1 92 ? 8.381 -2.518 -13.243 1.00 93.94 92 ILE A N 1
ATOM 666 C CA . ILE A 1 92 ? 8.187 -3.275 -11.997 1.00 93.94 92 ILE A CA 1
ATOM 667 C C . ILE A 1 92 ? 9.380 -4.183 -11.703 1.00 93.94 92 ILE A C 1
ATOM 669 O O . ILE A 1 92 ? 9.870 -4.185 -10.578 1.00 93.94 92 ILE A O 1
ATOM 673 N N . ASP A 1 93 ? 9.901 -4.897 -12.702 1.00 92.38 93 ASP A N 1
ATOM 674 C CA . ASP A 1 93 ? 11.060 -5.775 -12.511 1.00 92.38 93 ASP A CA 1
ATOM 675 C C . ASP A 1 93 ? 12.298 -4.989 -12.044 1.00 92.38 93 ASP A C 1
ATOM 677 O O . ASP A 1 93 ? 13.060 -5.474 -11.208 1.00 92.38 93 ASP A O 1
ATOM 681 N N . ARG A 1 94 ? 12.475 -3.748 -12.519 1.00 91.38 94 ARG A N 1
ATOM 682 C CA . ARG A 1 94 ? 13.533 -2.840 -12.041 1.00 91.38 94 ARG A CA 1
ATOM 683 C C . ARG A 1 94 ? 13.281 -2.335 -10.622 1.00 91.38 94 ARG A C 1
ATOM 685 O O . ARG A 1 94 ? 14.215 -2.313 -9.829 1.00 91.38 94 ARG A O 1
ATOM 692 N N . VAL A 1 95 ? 12.042 -1.957 -10.293 1.00 91.50 95 VAL A N 1
ATOM 693 C CA . VAL A 1 95 ? 11.653 -1.555 -8.925 1.00 91.50 95 VAL A CA 1
ATOM 694 C C . VAL A 1 95 ? 11.899 -2.693 -7.930 1.00 91.50 95 VAL A C 1
ATOM 696 O O . VAL A 1 95 ? 12.403 -2.459 -6.838 1.00 91.50 95 VAL A O 1
ATOM 699 N N . LEU A 1 96 ? 11.603 -3.931 -8.326 1.00 91.44 96 LEU A N 1
ATOM 700 C CA . LEU A 1 96 ? 11.805 -5.136 -7.519 1.00 91.44 96 LEU A CA 1
ATOM 701 C C . LEU A 1 96 ? 13.243 -5.684 -7.572 1.00 91.44 96 LEU A C 1
ATOM 703 O O . LEU A 1 96 ? 13.496 -6.754 -7.023 1.00 91.44 96 LEU A O 1
ATOM 707 N N . MET A 1 97 ? 14.175 -4.991 -8.239 1.00 88.94 97 MET A N 1
ATOM 708 C CA . MET A 1 97 ? 15.574 -5.416 -8.421 1.00 88.94 97 MET A CA 1
ATOM 709 C C . MET A 1 97 ? 15.731 -6.834 -9.009 1.00 88.94 97 MET A C 1
ATOM 711 O O . MET A 1 97 ? 16.695 -7.541 -8.723 1.00 88.94 97 MET A O 1
ATOM 715 N N . ARG A 1 98 ? 14.786 -7.261 -9.853 1.00 88.12 98 ARG A N 1
ATOM 716 C CA . ARG A 1 98 ? 14.791 -8.573 -10.532 1.00 88.12 98 ARG A CA 1
ATOM 717 C C . ARG A 1 98 ? 15.646 -8.588 -11.796 1.00 88.12 98 ARG A C 1
ATOM 719 O O . ARG A 1 98 ? 15.975 -9.653 -12.312 1.00 88.12 98 ARG A O 1
ATOM 726 N N . VAL A 1 99 ? 15.991 -7.409 -12.301 1.00 85.88 99 VAL A N 1
ATOM 727 C CA . VAL A 1 99 ? 16.859 -7.204 -13.462 1.00 85.88 99 VAL A CA 1
ATOM 728 C C . VAL A 1 99 ? 17.952 -6.201 -13.116 1.00 85.88 99 VAL A C 1
ATOM 730 O O . VAL A 1 99 ? 17.764 -5.348 -12.246 1.00 85.88 99 VAL A O 1
ATOM 733 N N . SER A 1 100 ? 19.089 -6.287 -13.810 1.00 75.38 100 SER A N 1
ATOM 734 C CA . SER A 1 100 ? 20.195 -5.345 -13.635 1.00 75.38 100 SER A CA 1
ATOM 735 C C . SER A 1 100 ? 19.741 -3.899 -13.848 1.00 75.38 100 SER A C 1
ATOM 737 O O . SER A 1 100 ? 18.913 -3.609 -14.715 1.00 75.38 100 SER A O 1
ATOM 739 N N . ALA A 1 101 ? 20.349 -2.978 -13.098 1.00 70.44 101 ALA A N 1
ATOM 740 C CA . ALA A 1 101 ? 20.142 -1.536 -13.244 1.00 70.44 101 ALA A CA 1
ATOM 741 C C . ALA A 1 101 ? 20.750 -0.957 -14.541 1.00 70.44 101 ALA A C 1
ATOM 743 O O . ALA A 1 101 ? 20.715 0.254 -14.752 1.00 70.44 101 ALA A O 1
ATOM 744 N N . ASP A 1 102 ? 21.298 -1.810 -15.410 1.00 74.94 102 ASP A N 1
ATOM 745 C CA . ASP A 1 102 ? 21.888 -1.417 -16.680 1.00 74.94 102 ASP A CA 1
ATOM 746 C C . ASP A 1 102 ? 20.829 -0.861 -17.651 1.00 74.94 102 ASP A C 1
ATOM 748 O O . ASP A 1 102 ? 19.688 -1.336 -17.754 1.00 74.94 102 ASP A O 1
ATOM 752 N N . GLY A 1 103 ? 21.233 0.155 -18.414 1.00 73.44 103 GLY A N 1
ATOM 753 C CA . GLY A 1 103 ? 20.394 0.816 -19.411 1.00 73.44 103 GLY A CA 1
ATOM 754 C C . GLY A 1 103 ? 19.769 2.131 -18.926 1.00 73.44 103 GLY A C 1
ATOM 755 O O . GLY A 1 103 ? 20.207 2.712 -17.935 1.00 73.44 103 GLY A O 1
ATOM 756 N N . PRO A 1 104 ? 18.777 2.665 -19.661 1.00 75.38 104 PRO A N 1
ATOM 757 C CA . PRO A 1 104 ? 18.202 3.971 -19.356 1.00 75.38 104 PRO A CA 1
ATOM 758 C C . PRO A 1 104 ? 17.445 3.949 -18.028 1.00 75.38 104 PRO A C 1
ATOM 760 O O . PRO A 1 104 ? 16.825 2.937 -17.683 1.00 75.38 104 PRO A O 1
ATOM 763 N N . VAL A 1 105 ? 17.455 5.091 -17.333 1.00 79.75 105 VAL A N 1
ATOM 764 C CA . VAL A 1 105 ? 16.694 5.326 -16.096 1.00 79.75 105 VAL A CA 1
ATOM 765 C C . VAL A 1 105 ? 15.244 4.881 -16.280 1.00 79.75 105 VAL A C 1
ATOM 767 O O . VAL A 1 105 ? 14.639 5.117 -17.327 1.00 79.75 105 VAL A O 1
ATOM 770 N N . THR A 1 106 ? 14.686 4.216 -15.268 1.00 83.00 106 THR A N 1
ATOM 771 C CA . THR A 1 106 ? 13.291 3.773 -15.289 1.00 83.00 106 THR A CA 1
ATOM 772 C C . THR A 1 106 ? 12.354 4.970 -15.432 1.00 83.00 106 THR A C 1
ATOM 774 O O . THR A 1 106 ? 12.368 5.877 -14.600 1.00 83.00 106 THR A O 1
ATOM 777 N N . ASP A 1 107 ? 11.522 4.951 -16.473 1.00 88.62 107 ASP A N 1
ATOM 778 C CA . ASP A 1 107 ? 10.505 5.975 -16.699 1.00 88.62 107 ASP A CA 1
ATOM 779 C C . ASP A 1 107 ? 9.497 5.989 -15.537 1.00 88.62 107 ASP A C 1
ATOM 781 O O . ASP A 1 107 ? 8.784 5.011 -15.301 1.00 88.62 107 ASP A O 1
ATOM 785 N N . GLN A 1 108 ? 9.419 7.116 -14.823 1.00 90.56 108 GLN A N 1
ATOM 786 C CA . GLN A 1 108 ? 8.509 7.300 -13.689 1.00 90.56 108 GLN A CA 1
ATOM 787 C C . GLN A 1 108 ? 7.037 7.122 -14.088 1.00 90.56 108 GLN A C 1
ATOM 789 O O . GLN A 1 108 ? 6.235 6.628 -13.295 1.00 90.56 108 GLN A O 1
ATOM 794 N N . ARG A 1 109 ? 6.668 7.483 -15.326 1.00 92.25 109 ARG A N 1
ATOM 795 C CA . ARG A 1 109 ? 5.302 7.292 -15.836 1.00 92.25 109 ARG A CA 1
ATOM 796 C C . ARG A 1 109 ? 4.994 5.820 -16.046 1.00 92.25 109 ARG A C 1
ATOM 798 O O . ARG A 1 109 ? 3.889 5.391 -15.730 1.00 92.25 109 ARG A O 1
ATOM 805 N N . ALA A 1 110 ? 5.964 5.046 -16.532 1.00 93.69 110 ALA A N 1
ATOM 806 C CA . ALA A 1 110 ? 5.816 3.601 -16.667 1.00 93.69 110 ALA A CA 1
ATOM 807 C C . ALA A 1 110 ? 5.665 2.931 -15.294 1.00 93.69 110 ALA A C 1
ATOM 809 O O . ALA A 1 110 ? 4.812 2.061 -15.146 1.00 93.69 110 ALA A O 1
ATOM 810 N N . VAL A 1 111 ? 6.419 3.382 -14.283 1.00 95.19 111 VAL A N 1
ATOM 811 C CA . VAL A 1 111 ? 6.282 2.910 -12.893 1.00 95.19 111 VAL A CA 1
ATOM 812 C C . VAL A 1 111 ? 4.892 3.222 -12.334 1.00 95.19 111 VAL A C 1
ATOM 814 O O . VAL A 1 111 ? 4.223 2.324 -11.826 1.00 95.19 111 VAL A O 1
ATOM 817 N N . GLY A 1 112 ? 4.432 4.471 -12.463 1.00 95.56 112 GLY A N 1
ATOM 818 C CA . GLY A 1 112 ? 3.109 4.882 -11.984 1.00 95.56 112 GLY A CA 1
ATOM 819 C C . GLY A 1 112 ? 1.969 4.127 -12.671 1.00 95.56 112 GLY A C 1
ATOM 820 O O . GLY A 1 112 ? 1.075 3.619 -11.998 1.00 95.56 112 GLY A O 1
ATOM 821 N N . ALA A 1 113 ? 2.031 3.985 -13.998 1.00 96.69 113 ALA A N 1
ATOM 822 C CA . ALA A 1 113 ? 1.040 3.231 -14.765 1.00 96.69 113 ALA A CA 1
ATOM 823 C C . ALA A 1 113 ? 1.033 1.738 -14.402 1.00 96.69 113 ALA A C 1
ATOM 825 O O . ALA A 1 113 ? -0.036 1.133 -14.311 1.00 96.69 113 ALA A O 1
ATOM 826 N N . ALA A 1 114 ? 2.209 1.151 -14.161 1.00 96.88 114 ALA A N 1
ATOM 827 C CA . ALA A 1 114 ? 2.319 -0.235 -13.730 1.00 96.88 114 ALA A CA 1
ATOM 828 C C . ALA A 1 114 ? 1.696 -0.448 -12.346 1.00 96.88 114 ALA A C 1
ATOM 830 O O . ALA A 1 114 ? 0.892 -1.359 -12.173 1.00 96.88 114 ALA A O 1
ATOM 831 N N . PHE A 1 115 ? 2.014 0.416 -11.375 1.00 97.06 115 PHE A N 1
ATOM 832 C CA . PHE A 1 115 ? 1.445 0.322 -10.031 1.00 97.06 115 PHE A CA 1
ATOM 833 C C . PHE A 1 115 ? -0.079 0.492 -10.040 1.00 97.06 115 PHE A C 1
ATOM 835 O O . PHE A 1 115 ? -0.780 -0.310 -9.427 1.00 97.06 115 PHE A O 1
ATOM 842 N N . ALA A 1 116 ? -0.599 1.469 -10.791 1.00 96.50 116 ALA A N 1
ATOM 843 C CA . ALA A 1 116 ? -2.040 1.653 -10.960 1.00 96.50 116 ALA A CA 1
ATOM 844 C C . ALA A 1 116 ? -2.710 0.402 -11.554 1.00 96.50 116 ALA A C 1
ATOM 846 O O . ALA A 1 116 ? -3.675 -0.096 -10.983 1.00 96.50 116 ALA A O 1
ATOM 847 N N . SER A 1 117 ? -2.141 -0.168 -12.623 1.00 96.94 117 SER A N 1
ATOM 848 C CA . SER A 1 117 ? -2.671 -1.384 -13.265 1.00 96.94 117 SER A CA 1
ATOM 849 C C . SER A 1 117 ? -2.679 -2.590 -12.315 1.00 96.94 117 SER A C 1
ATOM 851 O O . SER A 1 117 ? -3.618 -3.386 -12.316 1.00 96.94 117 SER A O 1
ATOM 853 N N . VAL A 1 118 ? -1.652 -2.724 -11.466 1.00 97.06 118 VAL A N 1
ATOM 854 C CA . VAL A 1 118 ? -1.612 -3.756 -10.417 1.00 97.06 118 VAL A CA 1
ATOM 855 C C . VAL A 1 118 ? -2.732 -3.532 -9.399 1.00 97.06 118 VAL A C 1
ATOM 857 O O . VAL A 1 118 ? -3.487 -4.463 -9.121 1.00 97.06 118 VAL A O 1
ATOM 860 N N . VAL A 1 119 ? -2.879 -2.313 -8.870 1.00 96.25 119 VAL A N 1
ATOM 861 C CA . VAL A 1 119 ? -3.916 -1.984 -7.877 1.00 96.25 119 VAL A CA 1
ATOM 862 C C . VAL A 1 119 ? -5.320 -2.195 -8.442 1.00 96.25 119 VAL A C 1
ATOM 864 O O . VAL A 1 119 ? -6.138 -2.823 -7.775 1.00 96.25 119 VAL A O 1
ATOM 867 N N . GLU A 1 120 ? -5.595 -1.746 -9.668 1.00 95.19 120 GLU A N 1
ATOM 868 C CA . GLU A 1 120 ? -6.885 -1.946 -10.345 1.00 95.19 120 GLU A CA 1
ATOM 869 C C . GLU A 1 120 ? -7.246 -3.430 -10.452 1.00 95.19 120 GLU A C 1
ATOM 871 O O . GLU A 1 120 ? -8.373 -3.836 -10.158 1.00 95.19 120 GLU A O 1
ATOM 876 N N . ARG A 1 121 ? -6.274 -4.273 -10.805 1.00 94.56 121 ARG A N 1
ATOM 877 C CA . ARG A 1 121 ? -6.513 -5.710 -10.954 1.00 94.56 121 ARG A CA 1
ATOM 878 C C . ARG A 1 121 ? -6.697 -6.424 -9.616 1.00 94.56 121 ARG A C 1
ATOM 880 O O . ARG A 1 121 ? -7.525 -7.330 -9.510 1.00 94.56 121 ARG A O 1
ATOM 887 N N . LEU A 1 122 ? -5.972 -6.008 -8.578 1.00 95.44 122 LEU A N 1
ATOM 888 C CA . LEU A 1 122 ? -6.211 -6.488 -7.213 1.00 95.44 122 LEU A CA 1
ATOM 889 C C . LEU A 1 122 ? -7.602 -6.061 -6.718 1.00 95.44 122 LEU A C 1
ATOM 891 O O . LEU A 1 122 ? -8.327 -6.882 -6.150 1.00 95.44 122 LEU A O 1
ATOM 895 N N . ALA A 1 123 ? -7.999 -4.818 -7.005 1.00 94.44 123 ALA A N 1
ATOM 896 C CA . ALA A 1 123 ? -9.293 -4.251 -6.634 1.00 94.44 123 ALA A CA 1
ATOM 897 C C . ALA A 1 123 ? -10.484 -4.965 -7.295 1.00 94.44 123 ALA A C 1
ATOM 899 O O . ALA A 1 123 ? -11.575 -4.974 -6.730 1.00 94.44 123 ALA A O 1
ATOM 900 N N . ALA A 1 124 ? -10.277 -5.627 -8.439 1.00 93.75 124 ALA A N 1
ATOM 901 C CA . ALA A 1 124 ? -11.299 -6.458 -9.078 1.00 93.75 124 ALA A CA 1
ATOM 902 C C . ALA A 1 124 ? -11.699 -7.700 -8.252 1.00 93.75 124 ALA A C 1
ATOM 904 O O . ALA A 1 124 ? -12.757 -8.277 -8.497 1.00 93.75 124 ALA A O 1
ATOM 905 N N . HIS A 1 125 ? -10.874 -8.118 -7.285 1.00 93.62 125 HIS A N 1
ATOM 906 C CA . HIS A 1 125 ? -11.099 -9.324 -6.479 1.00 93.62 125 HIS A CA 1
ATOM 907 C C . HIS A 1 125 ? -11.479 -9.008 -5.029 1.00 93.62 125 HIS A C 1
ATOM 909 O O . HIS A 1 125 ? -12.264 -9.731 -4.417 1.00 93.62 125 HIS A O 1
ATOM 915 N N . SER A 1 126 ? -10.901 -7.950 -4.465 1.00 94.19 126 SER A N 1
ATOM 916 C CA . SER A 1 126 ? -11.090 -7.546 -3.070 1.00 94.19 126 SER A CA 1
ATOM 917 C C . SER A 1 126 ? -10.737 -6.068 -2.901 1.00 94.19 126 SER A C 1
ATOM 919 O O . SER A 1 126 ? -9.844 -5.600 -3.608 1.00 94.19 126 SER A O 1
ATOM 921 N N . PRO A 1 127 ? -11.323 -5.351 -1.927 1.00 96.06 127 PRO A N 1
ATOM 922 C CA . PRO A 1 127 ? -10.860 -4.022 -1.536 1.00 96.06 127 PRO A CA 1
ATOM 923 C C . PRO A 1 127 ? -9.344 -3.968 -1.327 1.00 96.06 127 PRO A C 1
ATOM 925 O O . PRO A 1 127 ? -8.775 -4.872 -0.717 1.00 96.06 127 PRO A O 1
ATOM 928 N N . VAL A 1 128 ? -8.688 -2.914 -1.812 1.00 97.12 128 VAL A N 1
ATOM 929 C CA . VAL A 1 128 ? -7.243 -2.716 -1.634 1.00 97.12 128 VAL A CA 1
ATOM 930 C C . VAL A 1 128 ? -7.013 -1.547 -0.687 1.00 97.12 128 VAL A C 1
ATOM 932 O O . VAL A 1 128 ? -7.540 -0.458 -0.908 1.00 97.12 128 VAL A O 1
ATOM 935 N N . LEU A 1 129 ? -6.207 -1.768 0.350 1.00 97.38 129 LEU A N 1
ATOM 936 C CA . LEU A 1 129 ? -5.671 -0.706 1.196 1.00 97.38 129 LEU A CA 1
ATOM 937 C C . LEU A 1 129 ? -4.195 -0.518 0.854 1.00 97.38 129 LEU A C 1
ATOM 939 O O . LEU A 1 129 ? -3.402 -1.440 1.025 1.00 97.38 129 LEU A O 1
ATOM 943 N N . VAL A 1 130 ? -3.827 0.680 0.407 1.00 96.88 130 VAL A N 1
ATOM 944 C CA . VAL A 1 130 ? -2.424 1.089 0.281 1.00 96.88 130 VAL A CA 1
ATOM 945 C C . VAL A 1 130 ? -2.069 1.907 1.514 1.00 96.88 130 VAL A C 1
ATOM 947 O O . VAL A 1 130 ? -2.684 2.942 1.764 1.00 96.88 130 VAL A O 1
ATOM 950 N N . ALA A 1 131 ? -1.094 1.442 2.287 1.00 95.88 131 ALA A N 1
ATOM 951 C CA . ALA A 1 131 ? -0.704 2.051 3.547 1.00 95.88 131 ALA A CA 1
ATOM 952 C C . ALA A 1 131 ? 0.790 2.382 3.553 1.00 95.88 131 ALA A C 1
ATOM 954 O O . ALA A 1 131 ? 1.636 1.527 3.301 1.00 95.88 131 ALA A O 1
ATOM 955 N N . ILE A 1 132 ? 1.120 3.633 3.858 1.00 92.81 132 ILE A N 1
ATOM 956 C CA . ILE A 1 132 ? 2.502 4.111 3.913 1.00 92.81 132 ILE A CA 1
ATOM 957 C C . ILE A 1 132 ? 2.729 4.704 5.303 1.00 92.81 132 ILE A C 1
ATOM 959 O O . ILE A 1 132 ? 1.906 5.495 5.759 1.00 92.81 132 ILE A O 1
ATOM 963 N N . ASP A 1 133 ? 3.797 4.283 5.975 1.00 90.06 133 ASP A N 1
ATOM 964 C CA . ASP A 1 133 ? 4.256 4.846 7.250 1.00 90.06 133 ASP A CA 1
ATOM 965 C C . ASP A 1 133 ? 5.586 5.584 7.043 1.00 90.06 133 ASP A C 1
ATOM 967 O O . ASP A 1 133 ? 6.443 5.118 6.283 1.00 90.06 133 ASP A O 1
ATOM 971 N N . ASP A 1 134 ? 5.734 6.713 7.740 1.00 76.38 134 ASP A N 1
ATOM 972 C CA . ASP A 1 134 ? 6.902 7.606 7.705 1.00 76.38 134 ASP A CA 1
ATOM 973 C C . ASP A 1 134 ? 7.255 8.145 6.292 1.00 76.38 134 ASP A C 1
ATOM 975 O O . ASP A 1 134 ? 8.316 7.849 5.744 1.00 76.38 134 ASP A O 1
ATOM 979 N N . LEU A 1 135 ? 6.357 8.948 5.695 1.00 63.34 135 LEU A N 1
ATOM 980 C CA . LEU A 1 135 ? 6.644 9.756 4.489 1.00 63.34 135 LEU A CA 1
ATOM 981 C C . LEU A 1 135 ? 7.529 10.976 4.783 1.00 63.34 135 LEU A C 1
ATOM 983 O O . LEU A 1 135 ? 7.317 11.620 5.837 1.00 63.34 135 LEU A O 1
#

Secondary structure (DSSP, 8-state):
--HHHHHHHHHHHHHTGGG----------TTSSHHHHHHHHHHHHHHTT-EEEEEE--TTS---TTHHHHHHHTTS-GGGGTTS-HHHHHHHHHHTT-S-S-SSPPPHHHHHHHHHHHHHHHHTTS-EEEEEE--